Protein AF-A0A5F8GBI3-F1 (afdb_monomer)

Foldseek 3Di:
DDPCVVVVPDPPPDPVVVVVVVVCVQLVVVVVVVVLVVVCVVVVDPDSVVVSVVLVVQLVVCLVVVDDHDDPDDLVNLVVLVCVQPVVPPQWHFVVSLQVVCVVVVLHDPPDDDDRPDIAGSVNSVVSVVVSVSVVSNSD

Secondary structure (DSSP, 8-state):
--THHHHTT----SHHHHHHHHHHHHTTHHHHHHHHHHHHHHH--SSHHHHHHHHHHHHHHHHHHS-----SS-HHHHHHHHHHH-TT--SEE-HHHHHHHHHHTT---TT----TT--EEHHHHHHHHHHHHHHHHHT-

Solvent-accessible surface area (backbone atoms only — not comparable to full-atom values): 8411 Å² total; per-residue (Å²): 135,69,71,63,74,65,50,77,75,50,80,74,85,43,79,65,53,53,52,50,49,53,49,39,59,77,49,39,44,63,62,52,52,51,52,55,48,52,50,46,70,71,67,63,55,97,50,58,69,63,52,50,53,52,51,53,52,40,44,56,49,14,72,76,67,78,47,78,62,86,68,91,69,50,73,67,53,53,50,54,53,48,47,70,68,25,79,82,70,75,65,49,33,49,32,69,58,49,51,52,52,29,49,77,69,72,65,54,59,98,84,66,83,73,65,77,86,46,77,38,37,65,68,56,50,51,52,52,52,52,52,48,56,48,52,60,60,70,74,87

Organism: Monodelphis domestica (NCBI:txid13616)

Nearest PDB structures (foldseek):
  6tj7-assembly1_A  TM=7.812E-01  e=2.161E-01  Toxoplasma gondii
  5i0i-assembly1_C  TM=7.462E-01  e=3.114E-01  Homo sapiens
  6plm-assembly2_D  TM=7.593E-01  e=5.387E-01  Homo sapiens
  8duj-assembly1_L  TM=6.812E-01  e=8.251E-01  Homo sapiens
  8iah-assembly1_8  TM=2.748E-01  e=1.343E+00  Sus scrofa

Structure (mmCIF, N/CA/C/O backbone):
data_AF-A0A5F8GBI3-F1
#
_entry.id   AF-A0A5F8GBI3-F1
#
loop_
_atom_site.group_PDB
_atom_site.id
_atom_site.type_symbol
_atom_site.label_atom_id
_atom_site.label_alt_id
_atom_site.label_comp_id
_atom_site.label_asym_id
_atom_site.label_entity_id
_atom_site.label_seq_id
_atom_site.pdbx_PDB_ins_code
_atom_site.Cartn_x
_atom_site.Cartn_y
_atom_site.Cartn_z
_atom_site.occupancy
_atom_site.B_iso_or_equiv
_atom_site.auth_seq_id
_atom_site.auth_comp_id
_atom_site.auth_asym_id
_atom_site.auth_atom_id
_atom_site.pdbx_PDB_model_num
ATOM 1 N N . MET A 1 1 ? 11.712 -3.859 4.686 1.00 41.66 1 MET A N 1
ATOM 2 C CA . MET A 1 1 ? 12.704 -4.957 4.632 1.00 41.66 1 MET A CA 1
ATOM 3 C C . MET A 1 1 ? 13.856 -4.447 3.774 1.00 41.66 1 MET A C 1
ATOM 5 O O . MET A 1 1 ? 13.624 -4.140 2.617 1.00 41.66 1 MET A O 1
ATOM 9 N N . SER A 1 2 ? 15.008 -4.177 4.395 1.00 42.91 2 SER A N 1
ATOM 10 C CA . SER A 1 2 ? 16.088 -3.325 3.864 1.00 42.91 2 SER A CA 1
ATOM 11 C C . SER A 1 2 ? 16.772 -3.929 2.626 1.00 42.91 2 SER A C 1
ATOM 13 O O . SER A 1 2 ? 17.088 -5.122 2.617 1.00 42.91 2 SER A O 1
ATOM 15 N N . PHE A 1 3 ? 17.035 -3.093 1.611 1.00 50.94 3 PHE A N 1
ATOM 16 C CA . PHE A 1 3 ? 17.812 -3.383 0.387 1.00 50.94 3 PHE A CA 1
ATOM 17 C C . PHE A 1 3 ? 19.200 -3.986 0.697 1.00 50.94 3 PHE A C 1
ATOM 19 O O . PHE A 1 3 ? 19.788 -4.699 -0.116 1.00 50.94 3 PHE A O 1
ATOM 26 N N . GLU A 1 4 ? 19.673 -3.788 1.931 1.00 52.28 4 GLU A N 1
ATOM 27 C CA . GLU A 1 4 ? 20.897 -4.362 2.491 1.00 52.28 4 GLU A CA 1
ATOM 28 C C . GLU A 1 4 ? 21.005 -5.890 2.370 1.00 52.28 4 GLU A C 1
ATOM 30 O O . GLU A 1 4 ? 22.112 -6.417 2.281 1.00 52.28 4 GLU A O 1
ATOM 35 N N . LEU A 1 5 ? 19.892 -6.635 2.343 1.00 48.81 5 LEU A N 1
ATOM 36 C CA . LEU A 1 5 ? 19.955 -8.098 2.206 1.00 48.81 5 LEU A CA 1
ATOM 37 C C . LEU A 1 5 ? 20.350 -8.556 0.791 1.00 48.81 5 LEU A C 1
ATOM 39 O O . LEU A 1 5 ? 20.928 -9.634 0.653 1.00 48.81 5 LEU A O 1
ATOM 43 N N . LEU A 1 6 ? 20.080 -7.750 -0.243 1.00 49.31 6 LEU A N 1
ATOM 44 C CA . LEU A 1 6 ? 20.494 -8.039 -1.622 1.00 49.31 6 LEU A CA 1
ATOM 45 C C . LEU A 1 6 ? 21.923 -7.561 -1.900 1.00 49.31 6 LEU A C 1
ATOM 47 O O . LEU A 1 6 ? 22.666 -8.243 -2.605 1.00 49.31 6 LEU A O 1
ATOM 51 N N . THR A 1 7 ? 22.342 -6.442 -1.305 1.00 51.44 7 THR A N 1
ATOM 52 C CA . THR A 1 7 ? 23.697 -5.900 -1.497 1.00 51.44 7 THR A CA 1
ATOM 53 C C . THR A 1 7 ? 24.760 -6.674 -0.721 1.00 51.44 7 THR A C 1
ATOM 55 O O . THR A 1 7 ? 25.888 -6.785 -1.187 1.00 51.44 7 THR A O 1
ATOM 58 N N . ARG A 1 8 ? 24.416 -7.328 0.400 1.00 48.81 8 ARG A N 1
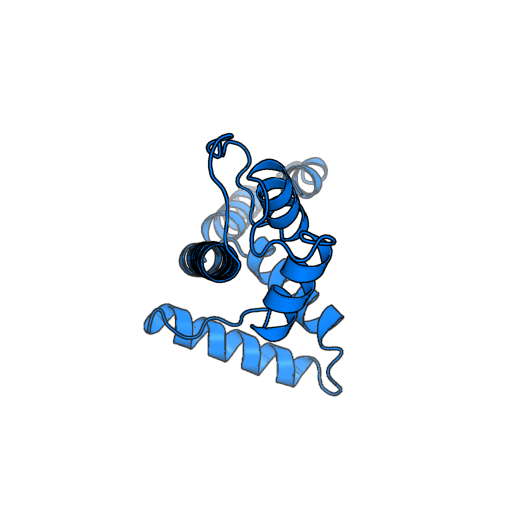ATOM 59 C CA . ARG A 1 8 ? 25.378 -8.116 1.199 1.00 48.81 8 ARG A CA 1
ATOM 60 C C . ARG A 1 8 ? 25.953 -9.351 0.479 1.00 48.81 8 ARG A C 1
ATOM 62 O O . ARG A 1 8 ? 26.875 -9.971 1.001 1.00 48.81 8 ARG A O 1
ATOM 69 N N . LYS A 1 9 ? 25.431 -9.724 -0.698 1.00 49.38 9 LYS A N 1
ATOM 70 C CA . LYS A 1 9 ? 25.957 -10.820 -1.539 1.00 49.38 9 LYS A CA 1
ATOM 71 C C . LYS A 1 9 ? 26.501 -10.388 -2.903 1.00 49.38 9 LYS A C 1
ATOM 73 O O . LYS A 1 9 ? 26.985 -11.247 -3.635 1.00 49.38 9 LYS A O 1
ATOM 78 N N . LEU A 1 10 ? 26.447 -9.103 -3.239 1.00 52.84 10 LEU A N 1
ATOM 79 C CA . LEU A 1 10 ? 27.052 -8.565 -4.453 1.00 52.84 10 LEU A CA 1
ATOM 80 C C . LEU A 1 10 ? 28.211 -7.673 -4.020 1.00 52.84 10 LEU A C 1
ATOM 82 O O . LEU A 1 10 ? 28.036 -6.479 -3.798 1.00 52.84 10 LEU A O 1
ATOM 86 N N . GLU A 1 11 ? 29.402 -8.257 -3.875 1.00 57.59 11 GLU A N 1
ATOM 87 C CA . GLU A 1 11 ? 30.616 -7.467 -4.079 1.00 57.59 11 GLU A CA 1
ATOM 88 C C . GLU A 1 11 ? 30.511 -6.933 -5.510 1.00 57.59 11 GLU A C 1
ATOM 90 O O . GLU A 1 11 ? 30.615 -7.701 -6.465 1.00 57.59 11 GLU A O 1
ATOM 95 N N . LEU A 1 12 ? 30.138 -5.660 -5.658 1.00 57.03 12 LEU A N 1
ATOM 96 C CA . LEU A 1 12 ? 29.984 -5.036 -6.966 1.00 57.03 12 LEU A CA 1
ATOM 97 C C . LEU A 1 12 ? 31.364 -4.960 -7.590 1.00 57.03 12 LEU A C 1
ATOM 99 O O . LEU A 1 12 ? 32.200 -4.153 -7.196 1.00 57.03 12 LEU A O 1
ATOM 103 N N . ASN A 1 13 ? 31.612 -5.855 -8.535 1.00 65.81 13 ASN A N 1
ATOM 104 C CA . ASN A 1 13 ? 32.944 -6.083 -9.077 1.00 65.81 13 ASN A CA 1
ATOM 105 C C . ASN A 1 13 ? 33.128 -5.369 -10.423 1.00 65.81 13 ASN A C 1
ATOM 107 O O . ASN A 1 13 ? 34.195 -5.451 -11.033 1.00 65.81 13 ASN A O 1
ATOM 111 N N . SER A 1 14 ? 32.092 -4.672 -10.910 1.00 80.88 14 SER A N 1
ATOM 112 C CA . SER A 1 14 ? 32.093 -4.008 -12.211 1.00 80.88 14 SER A CA 1
ATOM 113 C C . SER A 1 14 ? 31.310 -2.685 -12.214 1.00 80.88 14 SER A C 1
ATOM 115 O O . SER A 1 14 ? 30.175 -2.643 -11.733 1.00 80.88 14 SER A O 1
ATOM 117 N N . PRO A 1 15 ? 31.821 -1.629 -12.885 1.00 83.69 15 PRO A N 1
ATOM 118 C CA . PRO A 1 15 ? 31.102 -0.365 -13.099 1.00 83.69 15 PRO A CA 1
ATOM 119 C C . PRO A 1 15 ? 29.733 -0.512 -13.784 1.00 83.69 15 PRO A C 1
ATOM 121 O O . PRO A 1 15 ? 28.909 0.403 -13.748 1.00 83.69 15 PRO A O 1
ATOM 124 N N . LEU A 1 16 ? 29.485 -1.634 -14.470 1.00 85.31 16 LEU A N 1
ATOM 125 C CA . LEU A 1 16 ? 28.179 -1.935 -15.059 1.00 85.31 16 LEU A CA 1
ATOM 126 C C . LEU A 1 16 ? 27.140 -2.282 -13.984 1.00 85.31 16 LEU A C 1
ATOM 128 O O . LEU A 1 16 ? 25.994 -1.847 -14.083 1.00 85.31 16 LEU A O 1
ATOM 132 N N . GLU A 1 17 ? 27.538 -3.045 -12.968 1.00 83.50 17 GLU A N 1
ATOM 133 C CA . GLU A 1 17 ? 26.650 -3.480 -11.889 1.00 83.50 17 GLU A CA 1
ATOM 134 C C . GLU A 1 17 ? 26.244 -2.292 -11.014 1.00 83.50 17 GLU A C 1
ATOM 136 O O . GLU A 1 17 ? 25.065 -2.136 -10.708 1.00 83.50 17 GLU A O 1
ATOM 141 N N . GLU A 1 18 ? 27.180 -1.383 -10.720 1.00 85.06 18 GLU A N 1
ATOM 142 C CA . GLU A 1 18 ? 26.891 -0.128 -10.012 1.00 85.06 18 GLU A CA 1
ATOM 143 C C . GLU A 1 18 ? 25.868 0.736 -10.759 1.00 85.06 18 GLU A C 1
ATOM 145 O O . GLU A 1 18 ? 24.928 1.263 -10.161 1.00 85.06 18 GLU A O 1
ATOM 150 N N . LYS A 1 19 ? 26.004 0.857 -12.087 1.00 89.25 19 LYS A N 1
ATOM 151 C CA . LYS A 1 19 ? 25.043 1.601 -12.918 1.00 89.25 19 LYS A CA 1
ATOM 152 C C . LYS A 1 19 ? 23.668 0.941 -12.928 1.00 89.25 19 LYS A C 1
ATOM 154 O O . LYS A 1 19 ? 22.661 1.645 -12.864 1.00 89.25 19 LYS A O 1
ATOM 159 N N . ALA A 1 20 ? 23.617 -0.387 -13.018 1.00 89.12 20 ALA A N 1
ATOM 160 C CA . ALA A 1 20 ? 22.365 -1.133 -12.991 1.00 89.12 20 ALA A CA 1
ATOM 161 C C . ALA A 1 20 ? 21.653 -0.978 -11.640 1.00 89.12 20 ALA A C 1
ATOM 163 O O . ALA A 1 20 ? 20.461 -0.676 -11.614 1.00 89.12 20 ALA A O 1
ATOM 164 N N . LEU A 1 21 ? 22.380 -1.103 -10.527 1.00 87.31 21 LEU A N 1
ATOM 165 C CA . LEU A 1 21 ? 21.827 -0.878 -9.192 1.00 87.31 21 LEU A CA 1
ATOM 166 C C . LEU A 1 21 ? 21.346 0.557 -9.005 1.00 87.31 21 LEU A C 1
ATOM 168 O O . LEU A 1 21 ? 20.208 0.756 -8.596 1.00 87.31 21 LEU A O 1
ATOM 172 N N . SER A 1 22 ? 22.149 1.542 -9.412 1.00 89.19 22 SER A N 1
ATOM 173 C CA . SER A 1 22 ? 21.755 2.956 -9.366 1.00 89.19 22 SER A CA 1
ATOM 174 C C . SER A 1 22 ? 20.446 3.207 -10.122 1.00 89.19 22 SER A C 1
ATOM 176 O O . SER A 1 22 ? 19.611 3.995 -9.686 1.00 89.19 22 SER A O 1
ATOM 178 N N . TYR A 1 23 ? 20.238 2.530 -11.257 1.00 91.12 23 TYR A N 1
ATOM 179 C CA . TYR A 1 23 ? 18.986 2.609 -12.011 1.00 91.12 23 TYR A CA 1
ATOM 180 C C . TYR A 1 23 ? 17.818 1.952 -11.259 1.00 91.12 23 TYR A C 1
ATOM 182 O O . TYR A 1 23 ? 16.746 2.549 -11.159 1.00 91.12 23 TYR A O 1
ATOM 190 N N . LEU A 1 24 ? 18.019 0.747 -10.713 1.00 90.25 24 LEU A N 1
ATOM 191 C CA . LEU A 1 24 ? 17.000 0.025 -9.943 1.00 90.25 24 LEU A CA 1
ATOM 192 C C . LEU A 1 24 ? 16.552 0.813 -8.705 1.00 90.25 24 LEU A C 1
ATOM 194 O O . LEU A 1 24 ? 15.351 0.889 -8.447 1.00 90.25 24 LEU A O 1
ATOM 198 N N . GLU A 1 25 ? 17.498 1.410 -7.979 1.00 86.94 25 GLU A N 1
ATOM 199 C CA . GLU A 1 25 ? 17.246 2.248 -6.803 1.00 86.94 25 GLU A CA 1
ATOM 200 C C . GLU A 1 25 ? 16.532 3.543 -7.187 1.00 86.94 25 GLU A C 1
ATOM 202 O O . GLU A 1 25 ? 15.454 3.830 -6.668 1.00 86.94 25 GLU A O 1
ATOM 207 N N . LYS A 1 26 ? 17.078 4.292 -8.158 1.00 87.81 26 LYS A N 1
ATOM 208 C CA . LYS A 1 26 ? 16.505 5.566 -8.617 1.00 87.81 26 LYS A CA 1
ATOM 209 C C . LYS A 1 26 ? 15.054 5.429 -9.072 1.00 87.81 26 LYS A C 1
ATOM 211 O O . LYS A 1 26 ? 14.265 6.344 -8.870 1.00 87.81 26 LYS A O 1
ATOM 216 N N . HIS A 1 27 ? 14.718 4.317 -9.719 1.00 87.25 27 HIS A N 1
ATOM 217 C CA . HIS A 1 27 ? 13.378 4.056 -10.243 1.00 87.25 27 HIS A CA 1
ATOM 218 C C . HIS A 1 27 ? 12.537 3.149 -9.333 1.00 87.25 27 HIS A C 1
ATOM 220 O O . HIS A 1 27 ? 11.482 2.681 -9.760 1.00 87.25 27 HIS A O 1
ATOM 226 N N . ARG A 1 28 ? 13.010 2.867 -8.108 1.00 86.25 28 ARG A N 1
ATOM 227 C CA . ARG A 1 28 ? 12.333 2.036 -7.098 1.00 86.25 28 ARG A CA 1
ATOM 228 C C . ARG A 1 28 ? 11.784 0.721 -7.659 1.00 86.25 28 ARG A C 1
ATOM 230 O O . ARG A 1 28 ? 10.708 0.255 -7.293 1.00 86.25 28 ARG A O 1
ATOM 237 N N . ILE A 1 29 ? 12.521 0.092 -8.573 1.00 89.06 29 ILE A N 1
ATOM 238 C CA . ILE A 1 29 ? 12.007 -1.038 -9.362 1.00 89.06 29 ILE A CA 1
ATOM 239 C C . ILE A 1 29 ? 11.698 -2.241 -8.467 1.00 89.06 29 ILE A C 1
ATOM 241 O O . ILE A 1 29 ? 10.712 -2.937 -8.701 1.00 89.06 29 ILE A O 1
ATOM 245 N N . LEU A 1 30 ? 12.486 -2.470 -7.412 1.00 86.25 30 LEU A N 1
ATOM 246 C CA . LEU A 1 30 ? 12.203 -3.550 -6.465 1.00 86.25 30 LEU A CA 1
ATOM 247 C C . LEU A 1 30 ? 10.902 -3.332 -5.697 1.00 86.25 30 LEU A C 1
ATOM 249 O O . LEU A 1 30 ? 10.132 -4.279 -5.560 1.00 86.25 30 LEU A O 1
ATOM 253 N N . ASP A 1 31 ? 10.624 -2.108 -5.252 1.00 82.94 31 ASP A N 1
ATOM 254 C CA . ASP A 1 31 ? 9.379 -1.800 -4.547 1.00 82.94 31 ASP A CA 1
ATOM 255 C C . ASP A 1 31 ? 8.168 -2.067 -5.467 1.00 82.94 31 ASP A C 1
ATOM 257 O O . ASP A 1 31 ? 7.160 -2.630 -5.038 1.00 82.94 31 ASP A O 1
ATOM 261 N N . LEU A 1 32 ? 8.296 -1.768 -6.769 1.00 85.69 32 LEU A N 1
ATOM 262 C CA . LEU A 1 32 ? 7.263 -2.058 -7.765 1.00 85.69 32 LEU A CA 1
ATOM 263 C C . LEU A 1 32 ? 7.078 -3.570 -7.923 1.00 85.69 32 LEU A C 1
ATOM 265 O O . LEU A 1 32 ? 5.945 -4.051 -7.936 1.00 85.69 32 LEU A O 1
ATOM 269 N N . VAL A 1 33 ? 8.179 -4.323 -8.021 1.00 88.88 33 VAL A N 1
ATOM 270 C CA . VAL A 1 33 ? 8.158 -5.790 -8.122 1.00 88.88 33 VAL A CA 1
ATOM 271 C C . VAL A 1 33 ? 7.510 -6.419 -6.886 1.00 88.88 33 VAL A C 1
ATOM 273 O O . VAL A 1 33 ? 6.689 -7.328 -7.028 1.00 88.88 33 VAL A O 1
ATOM 276 N N . VAL A 1 34 ? 7.814 -5.926 -5.685 1.00 85.50 34 VAL A N 1
ATOM 277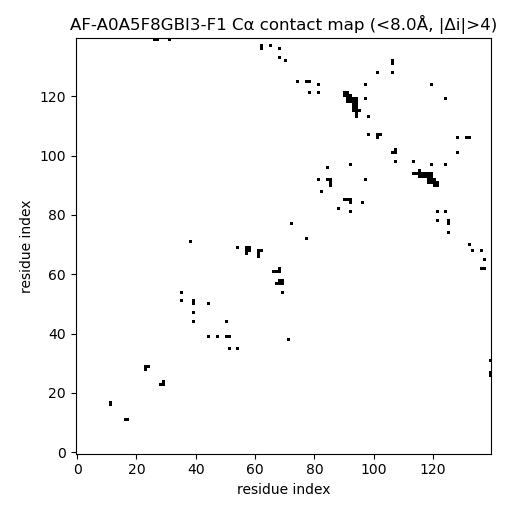 C CA . VAL A 1 34 ? 7.168 -6.371 -4.442 1.00 85.50 34 VAL A CA 1
ATOM 278 C C . VAL A 1 34 ? 5.663 -6.106 -4.504 1.00 85.50 34 VAL A C 1
ATOM 280 O O . VAL A 1 34 ? 4.882 -7.031 -4.292 1.00 85.50 34 VAL A O 1
ATOM 283 N N . ASN A 1 35 ? 5.238 -4.899 -4.887 1.00 83.25 35 ASN A N 1
ATOM 284 C CA . ASN A 1 35 ? 3.818 -4.539 -4.958 1.00 83.25 35 ASN A CA 1
ATOM 285 C C . 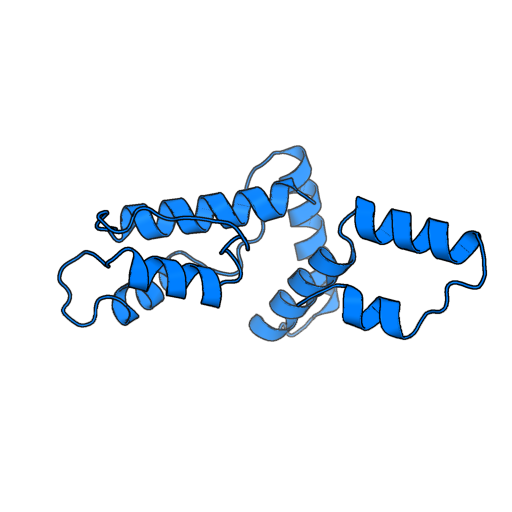ASN A 1 35 ? 3.024 -5.397 -5.953 1.00 83.25 35 ASN A C 1
ATOM 287 O O . ASN A 1 35 ? 1.948 -5.904 -5.617 1.00 83.25 35 ASN A O 1
ATOM 291 N N . ILE A 1 36 ? 3.540 -5.605 -7.170 1.00 87.94 36 ILE A N 1
ATOM 292 C CA . ILE A 1 36 ? 2.848 -6.440 -8.166 1.00 87.94 36 ILE A CA 1
ATOM 293 C C . ILE A 1 36 ? 2.829 -7.916 -7.748 1.00 87.94 36 ILE A C 1
ATOM 295 O O . ILE A 1 36 ? 1.835 -8.601 -7.986 1.00 87.94 36 ILE A O 1
ATOM 299 N N . THR A 1 37 ? 3.875 -8.401 -7.071 1.00 88.81 37 THR A N 1
ATOM 300 C CA . THR A 1 37 ? 3.930 -9.785 -6.573 1.00 88.81 37 THR A CA 1
ATOM 301 C C . THR A 1 37 ? 2.933 -9.996 -5.436 1.00 88.81 37 THR A C 1
ATOM 303 O O . THR A 1 37 ? 2.178 -10.968 -5.461 1.00 88.81 37 THR A O 1
ATOM 306 N N . THR A 1 38 ? 2.849 -9.056 -4.490 1.00 87.25 38 THR A N 1
ATOM 307 C CA . THR A 1 38 ? 1.829 -9.048 -3.429 1.00 87.25 38 THR A CA 1
ATOM 308 C C . THR A 1 38 ? 0.421 -9.029 -4.022 1.00 87.25 3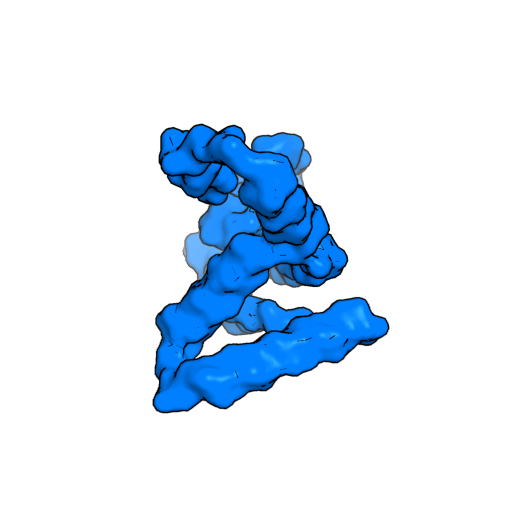8 THR A C 1
ATOM 310 O O . THR A 1 38 ? -0.433 -9.808 -3.603 1.00 87.25 38 THR A O 1
ATOM 313 N N . SER A 1 39 ? 0.194 -8.210 -5.054 1.00 86.88 39 SER A N 1
ATOM 314 C CA . SER A 1 39 ? -1.104 -8.120 -5.737 1.00 86.88 39 SER A CA 1
ATOM 315 C C . SER A 1 39 ? -1.515 -9.453 -6.369 1.00 86.88 39 SER A C 1
ATOM 317 O O . SER A 1 39 ? -2.669 -9.862 -6.247 1.00 86.88 39 SER A O 1
ATOM 319 N N . VAL A 1 40 ? -0.580 -10.165 -7.007 1.00 91.06 40 VAL A N 1
ATOM 320 C CA . VAL A 1 40 ? -0.830 -11.501 -7.578 1.00 91.06 40 VAL A CA 1
ATOM 321 C C . VAL A 1 40 ? -1.090 -12.537 -6.484 1.00 91.06 40 VAL A C 1
ATOM 323 O O . VAL A 1 40 ? -2.023 -13.329 -6.610 1.00 91.06 40 VAL A O 1
ATOM 326 N N . LEU A 1 41 ? -0.298 -12.533 -5.406 1.00 90.00 41 LEU A N 1
ATOM 327 C CA . LEU A 1 41 ? -0.446 -13.480 -4.297 1.00 90.00 41 LEU A CA 1
ATOM 328 C C . LEU A 1 41 ? -1.803 -13.334 -3.593 1.00 90.00 41 LEU A C 1
ATOM 330 O O . LEU A 1 41 ? -2.406 -14.338 -3.204 1.00 90.00 41 LEU A O 1
ATOM 334 N N . PHE A 1 42 ? -2.268 -12.093 -3.444 1.00 85.62 42 PHE A N 1
ATOM 335 C CA . PHE A 1 42 ? -3.553 -11.769 -2.837 1.00 85.62 42 PHE A CA 1
ATOM 336 C C . PHE A 1 42 ? -4.729 -12.131 -3.749 1.00 85.62 42 PHE A C 1
ATOM 338 O O . PHE A 1 42 ? -5.615 -12.876 -3.342 1.00 85.62 42 PHE A O 1
ATOM 345 N N . SER A 1 43 ? -4.722 -11.640 -4.993 1.00 87.00 43 SER A N 1
ATOM 346 C CA . SER A 1 43 ? -5.855 -11.801 -5.916 1.00 87.00 43 SER A CA 1
ATOM 347 C C . SER A 1 43 ? -5.984 -13.205 -6.509 1.00 87.00 43 SER A C 1
ATOM 349 O O . SER A 1 43 ? -7.072 -13.569 -6.945 1.00 87.00 43 SER A O 1
ATOM 351 N N . ARG A 1 44 ? -4.894 -13.989 -6.530 1.00 92.19 44 ARG A N 1
ATOM 352 C CA . ARG A 1 44 ? -4.830 -15.359 -7.079 1.00 92.19 44 ARG A CA 1
ATOM 353 C C . ARG A 1 44 ? -5.575 -15.502 -8.419 1.00 92.19 44 ARG A C 1
ATOM 355 O O . ARG A 1 44 ? -6.468 -16.338 -8.537 1.00 92.19 44 ARG A O 1
ATOM 362 N N . PRO A 1 45 ? -5.240 -14.681 -9.427 1.00 95.44 45 PRO A N 1
ATOM 363 C CA . PRO A 1 45 ? -6.008 -14.618 -10.661 1.00 95.44 45 PRO A CA 1
ATOM 364 C C . PRO A 1 45 ? -5.810 -15.889 -11.495 1.00 95.44 45 PRO A C 1
ATOM 366 O O . PRO A 1 45 ? -4.686 -16.377 -11.621 1.00 95.44 45 PRO A O 1
ATOM 369 N N . ASP A 1 46 ? -6.864 -16.352 -12.173 1.00 97.38 46 ASP A N 1
ATOM 370 C CA . ASP A 1 46 ? -6.794 -17.502 -13.095 1.00 97.38 46 ASP A CA 1
ATOM 371 C C . ASP A 1 46 ? -5.780 -17.287 -14.230 1.00 97.38 46 ASP A C 1
ATOM 373 O O . ASP A 1 46 ? -5.201 -18.228 -14.775 1.00 97.38 46 ASP A O 1
ATOM 377 N N . LYS A 1 47 ? -5.549 -16.018 -14.591 1.00 97.38 47 LYS A N 1
ATOM 378 C CA . LYS A 1 47 ? -4.626 -15.600 -15.648 1.00 97.38 47 LYS A CA 1
ATOM 379 C C . LYS A 1 47 ? -3.627 -14.544 -15.148 1.00 97.38 47 LYS A C 1
ATOM 381 O O . LYS A 1 47 ? -3.785 -13.355 -15.442 1.00 97.38 47 LYS A O 1
ATOM 386 N N . PRO A 1 48 ? -2.549 -14.947 -14.448 1.00 95.56 48 PRO A N 1
ATOM 387 C CA . PRO A 1 48 ? -1.611 -14.017 -13.807 1.00 95.56 48 PRO A CA 1
ATOM 388 C C . PRO A 1 48 ? -0.944 -1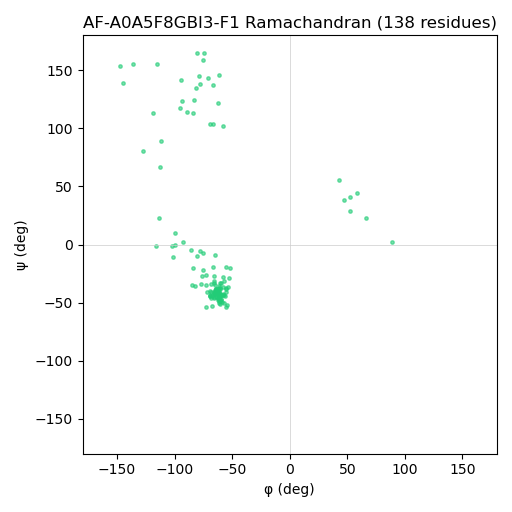3.024 -14.760 1.00 95.56 48 PRO A C 1
ATOM 390 O O . PRO A 1 48 ? -0.757 -11.860 -14.417 1.00 95.56 48 PRO A O 1
ATOM 393 N N . ARG A 1 49 ? -0.620 -13.454 -15.985 1.00 95.38 49 ARG A N 1
ATOM 394 C CA . ARG A 1 49 ? -0.001 -12.577 -16.988 1.00 95.38 49 ARG A CA 1
ATOM 395 C C . ARG A 1 49 ? -0.942 -11.458 -17.443 1.00 95.38 49 ARG A C 1
ATOM 397 O O . ARG A 1 49 ? -0.507 -10.315 -17.530 1.00 95.38 49 ARG A O 1
ATOM 404 N N . GLU A 1 50 ? -2.203 -11.777 -17.740 1.00 96.62 50 GLU A N 1
ATOM 405 C CA . GLU A 1 50 ? -3.204 -10.774 -18.144 1.00 96.62 50 GLU A CA 1
ATOM 406 C C . GLU A 1 50 ? -3.476 -9.795 -16.994 1.00 96.62 50 GLU A C 1
ATOM 408 O O . GLU A 1 50 ? -3.491 -8.583 -17.203 1.00 96.62 50 GLU A O 1
ATOM 413 N N . PHE A 1 51 ? -3.589 -10.311 -15.766 1.00 94.19 51 PHE A N 1
ATOM 414 C CA . PHE A 1 51 ? -3.732 -9.497 -14.561 1.00 94.19 51 PHE A CA 1
ATOM 415 C C . PHE A 1 51 ? -2.575 -8.500 -14.388 1.00 94.19 51 PHE A C 1
ATOM 417 O O . PHE A 1 51 ? -2.813 -7.303 -14.238 1.00 94.19 51 PHE A O 1
ATOM 424 N N . LEU A 1 52 ? -1.324 -8.968 -14.475 1.00 93.12 52 LEU A N 1
ATOM 425 C CA . LEU A 1 52 ? -0.138 -8.117 -14.344 1.00 93.12 52 LEU A CA 1
ATOM 426 C C . LEU A 1 52 ? -0.060 -7.043 -15.434 1.00 93.12 52 LEU A C 1
ATOM 428 O O . LEU A 1 52 ? 0.278 -5.899 -15.138 1.00 93.12 52 LEU A O 1
ATOM 432 N N . LEU A 1 53 ? -0.392 -7.382 -16.684 1.00 94.19 53 LEU A N 1
ATOM 433 C CA . LEU A 1 53 ? -0.421 -6.409 -17.780 1.00 94.19 53 LEU A CA 1
ATOM 434 C C . LEU A 1 53 ? -1.439 -5.296 -17.515 1.00 94.19 53 LEU A C 1
ATOM 436 O O . LEU A 1 53 ? -1.112 -4.120 -17.673 1.00 94.19 53 LEU A O 1
ATOM 440 N N . ASN A 1 54 ? -2.642 -5.654 -17.062 1.00 91.94 54 ASN A N 1
ATOM 441 C CA . ASN A 1 54 ? -3.680 -4.684 -16.717 1.00 91.94 54 ASN A CA 1
ATOM 442 C C . ASN A 1 54 ? -3.275 -3.815 -15.521 1.00 91.94 54 ASN A C 1
ATOM 444 O O . ASN A 1 54 ? -3.477 -2.601 -15.546 1.00 91.94 54 ASN A O 1
ATOM 448 N N . LEU A 1 55 ? -2.662 -4.416 -14.497 1.00 89.94 55 LEU A N 1
ATOM 449 C CA . LEU A 1 55 ? -2.160 -3.701 -13.327 1.00 89.94 55 LEU A CA 1
ATOM 450 C C . LEU A 1 55 ? -1.093 -2.670 -13.720 1.00 89.94 55 LEU A C 1
ATOM 452 O O . LEU A 1 55 ? -1.203 -1.500 -13.364 1.00 89.94 55 LEU A O 1
ATOM 456 N N . LEU A 1 56 ? -0.101 -3.070 -14.520 1.00 90.19 56 LEU A N 1
ATOM 457 C CA . LEU A 1 56 ? 0.948 -2.170 -15.009 1.00 90.19 56 LEU A CA 1
ATOM 458 C C . LEU A 1 56 ? 0.390 -1.068 -15.922 1.00 90.19 56 LEU A C 1
ATOM 460 O O . LEU A 1 56 ? 0.835 0.078 -15.838 1.00 90.19 56 LEU A O 1
ATOM 464 N N . ALA A 1 57 ? -0.595 -1.382 -16.769 1.00 90.50 57 ALA A N 1
ATOM 465 C CA . ALA A 1 57 ? -1.268 -0.389 -17.603 1.00 90.50 57 ALA A CA 1
ATOM 466 C C . ALA A 1 57 ? -1.999 0.663 -16.754 1.00 90.50 57 ALA A C 1
ATOM 468 O O . ALA A 1 57 ? -1.870 1.857 -17.026 1.00 90.50 57 ALA A O 1
ATOM 469 N N . ARG A 1 58 ? -2.695 0.237 -15.691 1.00 87.44 58 ARG A N 1
ATOM 470 C CA . ARG A 1 58 ? -3.331 1.139 -14.719 1.00 87.44 58 ARG A CA 1
ATOM 471 C C . ARG A 1 58 ? -2.314 2.026 -14.015 1.00 87.44 58 ARG A C 1
ATOM 473 O O . ARG A 1 58 ? -2.487 3.236 -14.030 1.00 87.44 58 ARG A O 1
ATOM 480 N N . ILE A 1 59 ? -1.218 1.460 -13.501 1.00 85.50 59 ILE A N 1
ATOM 481 C CA . ILE A 1 59 ? -0.137 2.238 -12.865 1.00 85.50 59 ILE A CA 1
ATOM 482 C C . ILE A 1 59 ? 0.413 3.288 -13.838 1.00 85.50 59 ILE A C 1
ATOM 484 O O . ILE A 1 59 ? 0.608 4.440 -13.463 1.00 85.50 59 ILE A O 1
ATOM 488 N N . LYS A 1 60 ? 0.627 2.923 -15.108 1.00 86.88 60 LYS A N 1
ATOM 489 C CA . LYS A 1 60 ? 1.117 3.855 -16.132 1.00 86.88 60 LYS A CA 1
ATOM 490 C C . LYS A 1 60 ? 0.153 5.021 -16.375 1.00 86.88 60 LYS A C 1
ATOM 492 O O . LYS A 1 60 ? 0.611 6.149 -16.529 1.00 86.88 60 LYS A O 1
ATOM 497 N N . ILE A 1 61 ? -1.154 4.763 -16.428 1.00 87.00 61 ILE A N 1
ATOM 498 C CA . ILE A 1 61 ? -2.177 5.808 -16.595 1.00 87.00 61 ILE A CA 1
ATOM 499 C C . ILE A 1 61 ? -2.261 6.675 -15.336 1.00 87.00 61 ILE A C 1
ATOM 501 O O . ILE A 1 61 ? -2.270 7.903 -15.437 1.00 87.00 61 ILE A O 1
ATOM 505 N N . ALA A 1 62 ? -2.263 6.049 -14.161 1.00 84.25 62 ALA A N 1
ATOM 506 C CA . ALA A 1 62 ? -2.323 6.732 -12.877 1.00 84.25 62 ALA A CA 1
ATOM 507 C C . ALA A 1 62 ? -1.128 7.673 -12.680 1.00 84.25 62 ALA A C 1
ATOM 509 O O . ALA A 1 62 ? -1.310 8.803 -12.255 1.00 84.25 62 ALA A O 1
ATOM 510 N N . LYS A 1 63 ? 0.075 7.289 -13.125 1.00 80.38 63 LYS A N 1
ATOM 511 C CA . LYS A 1 63 ? 1.250 8.178 -13.137 1.00 80.38 63 LYS A CA 1
ATOM 512 C C . LYS A 1 63 ? 1.085 9.442 -13.982 1.00 80.38 63 LYS A C 1
ATOM 514 O O . LYS A 1 63 ? 1.682 10.463 -13.670 1.00 80.38 63 LYS A O 1
ATOM 519 N N . ILE A 1 64 ? 0.335 9.371 -15.080 1.00 83.88 64 ILE A N 1
ATOM 520 C CA . ILE A 1 64 ? 0.115 10.519 -15.976 1.00 83.88 64 ILE A CA 1
ATOM 521 C C . ILE A 1 64 ? -0.993 11.422 -15.431 1.00 83.88 64 ILE A C 1
ATOM 523 O O . ILE A 1 64 ? -0.959 12.635 -15.613 1.00 83.88 64 ILE A O 1
ATOM 527 N N . THR A 1 65 ? -1.999 10.816 -14.810 1.00 84.06 65 THR A N 1
ATOM 528 C CA . THR A 1 65 ? -3.241 11.490 -14.419 1.00 84.06 65 THR A CA 1
ATOM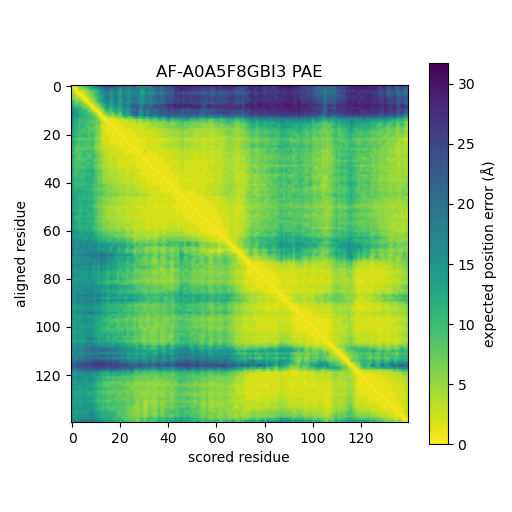 529 C C . THR A 1 65 ? -3.296 11.843 -12.931 1.00 84.06 65 THR A C 1
ATOM 531 O O . THR A 1 65 ? -4.184 12.586 -12.526 1.00 84.06 65 THR A O 1
ATOM 534 N N . SER A 1 66 ? -2.363 11.322 -12.130 1.00 76.12 66 SER A N 1
ATOM 535 C CA . SER A 1 66 ? -2.331 11.381 -10.662 1.00 76.12 66 SER A CA 1
ATOM 536 C C . SER A 1 66 ? -3.630 10.908 -9.999 1.00 76.12 66 SER A C 1
ATOM 538 O O . SER A 1 66 ? -3.981 11.350 -8.908 1.00 76.12 66 SER A O 1
ATOM 540 N N . VAL A 1 67 ? -4.370 10.003 -10.647 1.00 74.12 67 VAL A N 1
ATOM 541 C CA . VAL A 1 67 ? -5.630 9.454 -10.129 1.00 74.12 67 VAL A CA 1
ATOM 542 C C . VAL A 1 67 ? -5.701 7.943 -10.331 1.00 74.12 67 VAL A C 1
ATOM 544 O O . VAL A 1 67 ? -5.068 7.397 -11.229 1.00 74.12 67 VAL A O 1
ATOM 547 N N . ASP A 1 68 ? -6.499 7.277 -9.494 1.00 73.81 68 ASP A N 1
ATOM 548 C CA . ASP A 1 68 ? -6.857 5.854 -9.627 1.00 73.81 68 ASP A CA 1
ATOM 549 C C . ASP A 1 68 ? -5.660 4.876 -9.630 1.00 73.81 68 ASP A C 1
ATOM 551 O O . ASP A 1 68 ? -5.568 3.945 -10.434 1.00 73.81 68 ASP A O 1
ATOM 555 N N . PHE A 1 69 ? -4.709 5.082 -8.711 1.00 77.56 69 PHE A N 1
ATOM 556 C CA . PHE A 1 69 ? -3.669 4.086 -8.450 1.00 77.56 69 PHE A CA 1
ATOM 557 C C . PHE A 1 69 ? -4.285 2.769 -7.954 1.00 77.56 69 PHE A C 1
ATOM 559 O O . PHE A 1 69 ? -5.280 2.789 -7.230 1.00 77.56 69 PHE A O 1
ATOM 566 N N . PRO A 1 70 ? -3.703 1.608 -8.298 1.00 74.00 70 PRO A N 1
ATOM 567 C CA . PRO A 1 70 ? -4.218 0.332 -7.824 1.00 74.00 70 PRO A CA 1
ATOM 568 C C . PRO A 1 70 ? -3.982 0.185 -6.316 1.00 74.00 70 PRO A C 1
ATOM 570 O O . PRO A 1 70 ? -2.870 -0.085 -5.859 1.00 74.00 70 PRO A O 1
ATOM 573 N N . TYR A 1 71 ? -5.048 0.361 -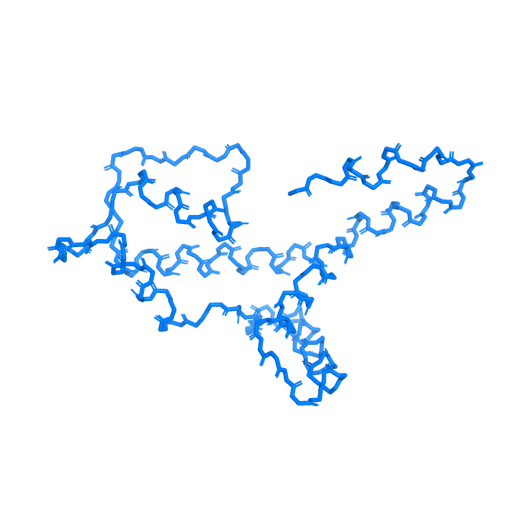5.542 1.00 75.25 71 TYR A N 1
ATOM 574 C CA . TYR A 1 71 ? -5.056 0.110 -4.107 1.00 75.25 71 TYR A CA 1
ATOM 575 C C . TYR A 1 71 ? -5.252 -1.385 -3.837 1.00 75.25 71 TYR A C 1
ATOM 577 O O . TYR A 1 71 ? -6.106 -2.025 -4.446 1.00 75.25 71 TYR A O 1
ATOM 585 N N . LEU A 1 72 ? -4.457 -1.943 -2.918 1.00 71.12 72 LEU A N 1
ATOM 586 C CA . LEU A 1 72 ? -4.666 -3.310 -2.427 1.00 71.12 72 LEU A CA 1
ATOM 587 C C . LEU A 1 72 ? -5.828 -3.373 -1.429 1.00 71.12 72 LEU A C 1
ATOM 589 O O . LEU A 1 72 ? -6.533 -4.373 -1.368 1.00 71.12 72 LEU A O 1
ATOM 593 N N . MET A 1 73 ? -5.999 -2.306 -0.645 1.00 76.94 73 MET A N 1
ATOM 594 C CA . MET A 1 73 ? -7.060 -2.192 0.346 1.00 76.94 73 MET A CA 1
ATOM 595 C C . MET A 1 73 ? -8.243 -1.442 -0.253 1.00 76.94 73 MET A C 1
ATOM 597 O O . MET A 1 73 ? -8.130 -0.266 -0.594 1.00 76.94 73 MET A O 1
ATOM 601 N N . GLU A 1 74 ? -9.380 -2.119 -0.347 1.00 81.75 74 GLU A N 1
ATOM 602 C CA . GLU A 1 74 ? -10.662 -1.494 -0.634 1.00 81.75 74 GLU A CA 1
ATOM 603 C C . GLU A 1 74 ? -11.260 -0.875 0.635 1.00 81.75 74 GLU A C 1
ATOM 605 O O . GLU A 1 74 ? -10.892 -1.199 1.769 1.00 81.75 74 GLU A O 1
ATOM 610 N N . ASP A 1 75 ? -12.260 -0.018 0.446 1.00 84.81 75 ASP A N 1
ATOM 611 C CA . ASP A 1 75 ? -12.992 0.637 1.530 1.00 84.81 75 ASP A CA 1
ATOM 612 C C . ASP A 1 75 ? -13.559 -0.355 2.560 1.00 84.81 75 ASP A C 1
ATOM 614 O O . ASP A 1 75 ? -13.563 -0.077 3.761 1.00 84.81 75 ASP A O 1
ATOM 618 N N . SER A 1 76 ? -14.006 -1.527 2.102 1.00 87.81 76 SER A N 1
ATOM 619 C CA . SER A 1 76 ? -14.483 -2.616 2.959 1.00 87.81 76 SER A CA 1
ATOM 620 C C . SER A 1 76 ? -13.364 -3.181 3.841 1.00 87.81 76 SER A C 1
ATOM 622 O O . SER A 1 76 ? -13.578 -3.388 5.034 1.00 87.81 76 SER A O 1
ATOM 624 N N . ASN A 1 77 ? -12.154 -3.354 3.296 1.00 88.19 77 ASN A N 1
ATOM 625 C CA . ASN A 1 77 ? -10.996 -3.847 4.040 1.00 88.19 77 ASN A CA 1
ATOM 626 C C . ASN A 1 77 ? -10.574 -2.853 5.125 1.00 88.19 77 ASN A C 1
ATOM 628 O O . ASN A 1 77 ? -10.305 -3.257 6.257 1.00 88.19 77 ASN A O 1
ATOM 632 N N . LEU A 1 78 ? -10.567 -1.555 4.802 1.00 90.06 78 LEU A N 1
ATOM 633 C CA . LEU A 1 78 ? -10.240 -0.502 5.765 1.00 90.06 78 LEU A CA 1
ATOM 634 C C . LEU A 1 78 ? -11.273 -0.418 6.892 1.00 90.06 78 LEU A C 1
ATOM 636 O O . LEU A 1 78 ? -10.895 -0.245 8.050 1.00 90.06 78 LEU A O 1
ATOM 640 N N . ASN A 1 79 ? -12.560 -0.587 6.574 1.00 91.31 79 ASN A N 1
ATOM 641 C CA . ASN A 1 79 ? -13.618 -0.646 7.582 1.00 91.31 79 ASN A CA 1
ATOM 642 C C . ASN A 1 79 ? -13.419 -1.833 8.533 1.00 91.31 79 ASN A C 1
ATOM 644 O O . ASN A 1 79 ? -13.404 -1.637 9.745 1.00 91.31 79 ASN A O 1
ATOM 648 N N . SER A 1 80 ? -13.202 -3.039 7.999 1.00 92.56 80 SER A N 1
ATOM 649 C CA . SER A 1 80 ? -12.982 -4.232 8.826 1.00 92.56 80 SER A CA 1
ATOM 650 C C . SER A 1 80 ? -11.736 -4.105 9.699 1.00 92.56 80 SER A C 1
ATOM 652 O O . SER A 1 80 ? -11.748 -4.484 10.866 1.00 92.56 80 SER A O 1
ATOM 654 N N . MET A 1 81 ? -10.657 -3.538 9.163 1.00 91.38 81 MET A N 1
ATOM 655 C CA . MET A 1 81 ? -9.439 -3.314 9.933 1.00 91.38 81 MET A CA 1
ATOM 656 C C . MET A 1 81 ? -9.660 -2.311 11.072 1.00 91.38 81 MET A C 1
ATOM 658 O O . MET A 1 81 ? -9.174 -2.530 12.179 1.00 91.38 81 MET A O 1
ATOM 662 N N . PHE A 1 82 ? -10.423 -1.240 10.831 1.00 93.19 82 PHE A N 1
ATOM 663 C CA . PHE A 1 82 ? -10.794 -0.292 11.879 1.00 93.19 82 PHE A CA 1
ATOM 664 C C . PHE A 1 82 ? -11.619 -0.961 12.984 1.00 93.19 82 PHE A C 1
ATOM 666 O O . PHE A 1 82 ? -11.334 -0.762 14.159 1.00 93.19 82 PHE A O 1
ATOM 673 N N . GLU A 1 83 ? -12.592 -1.796 12.620 1.00 93.38 83 GLU A N 1
ATOM 674 C CA . GLU A 1 83 ? -13.432 -2.535 13.573 1.00 93.38 83 GLU A CA 1
ATOM 675 C C . GLU A 1 83 ? -12.618 -3.493 14.455 1.00 93.38 83 GLU A C 1
ATOM 677 O O . GLU A 1 83 ? -12.888 -3.614 15.646 1.00 93.38 83 GLU A O 1
ATOM 682 N N . VAL A 1 84 ? -11.567 -4.116 13.912 1.00 92.38 84 VAL A N 1
ATOM 683 C CA . VAL A 1 84 ? -10.636 -4.947 14.698 1.00 92.38 84 VAL A CA 1
ATOM 684 C C . VAL A 1 84 ? -9.842 -4.113 15.713 1.00 92.38 84 VAL A C 1
ATOM 686 O O . VAL A 1 84 ? -9.521 -4.601 16.796 1.00 92.38 84 VAL A O 1
ATOM 689 N N . MET A 1 85 ? -9.524 -2.859 15.385 1.00 90.25 85 MET A N 1
ATOM 690 C CA . MET A 1 85 ? -8.798 -1.948 16.277 1.00 90.25 85 MET A CA 1
ATOM 691 C C . MET A 1 85 ? -9.700 -1.220 17.282 1.00 90.25 85 MET A C 1
ATOM 693 O O . MET A 1 85 ? -9.204 -0.762 18.311 1.00 90.25 85 MET A O 1
ATOM 697 N N . ASP A 1 86 ? -11.002 -1.137 17.012 1.00 93.06 86 ASP A N 1
ATOM 698 C CA . ASP A 1 86 ? -12.036 -0.580 17.888 1.00 93.06 86 ASP A CA 1
ATOM 699 C C . ASP A 1 86 ? -12.999 -1.683 18.384 1.00 93.06 86 ASP A C 1
ATOM 701 O O . ASP A 1 86 ? -14.183 -1.698 18.034 1.00 93.06 86 ASP A O 1
ATOM 705 N N . PRO A 1 87 ? -12.523 -2.633 19.216 1.00 89.56 87 PRO A N 1
ATOM 706 C CA . PRO A 1 87 ? -13.346 -3.752 19.674 1.00 89.56 87 PRO A CA 1
ATOM 707 C C . PRO A 1 87 ? -14.498 -3.314 20.588 1.00 89.56 87 PRO A C 1
ATOM 709 O O . PRO A 1 87 ? -15.453 -4.063 20.782 1.00 89.56 87 PRO A O 1
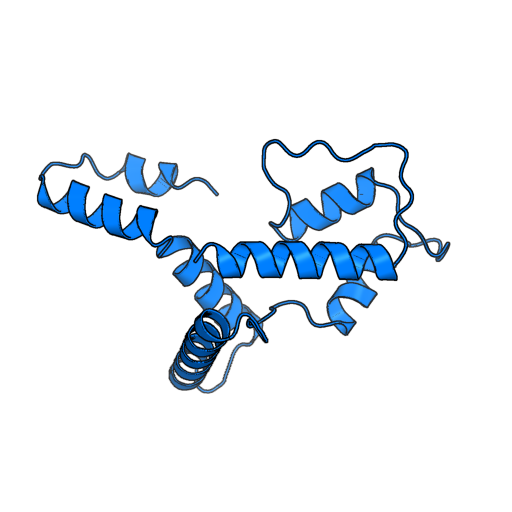ATOM 712 N N . THR A 1 88 ? -14.414 -2.117 21.174 1.00 91.75 88 THR A N 1
ATOM 713 C CA . THR A 1 88 ? -15.465 -1.539 22.020 1.00 91.75 88 THR A CA 1
ATOM 714 C C . THR A 1 88 ? -16.524 -0.788 21.213 1.00 91.75 88 THR A C 1
ATOM 716 O O . THR A 1 88 ? -17.521 -0.360 21.795 1.00 91.75 88 THR A O 1
ATOM 719 N N . ASN A 1 89 ? -16.337 -0.653 19.893 1.00 90.44 89 ASN A N 1
ATOM 720 C CA . ASN A 1 89 ? -17.198 0.093 18.978 1.00 90.44 89 ASN A CA 1
ATOM 721 C C . ASN A 1 89 ? -17.462 1.532 19.460 1.00 90.44 89 ASN A C 1
ATOM 723 O O . ASN A 1 89 ? -18.587 2.035 19.401 1.00 90.44 89 ASN A O 1
ATOM 727 N N . GLN A 1 90 ? -16.423 2.183 19.985 1.00 91.75 90 GLN A N 1
ATOM 728 C CA . GLN A 1 90 ? -16.499 3.549 20.508 1.00 91.75 90 GLN A CA 1
ATOM 729 C C . GLN A 1 90 ? -16.432 4.616 19.399 1.00 91.75 90 GLN A C 1
ATOM 731 O O . GLN A 1 90 ? -16.680 5.793 19.657 1.00 91.75 90 GLN A O 1
ATOM 736 N N . GLY A 1 91 ? -16.113 4.217 18.163 1.00 92.75 91 GLY A N 1
ATOM 737 C CA . GLY A 1 91 ? -16.057 5.068 16.972 1.00 92.75 91 GLY A CA 1
ATOM 738 C C . GLY A 1 91 ? -14.699 5.730 16.728 1.00 92.75 91 GLY A C 1
ATOM 739 O O . GLY A 1 91 ? -14.550 6.489 15.766 1.00 92.75 91 GLY A O 1
ATOM 740 N N . PHE A 1 92 ? -13.702 5.453 17.569 1.00 93.75 92 PHE A N 1
ATOM 741 C CA . PHE A 1 92 ? -12.352 5.998 17.451 1.00 93.75 92 PHE A CA 1
ATOM 742 C C . PHE A 1 92 ? -11.293 5.009 17.946 1.00 93.75 92 PHE A C 1
ATOM 744 O O . PHE A 1 92 ? -11.540 4.184 18.826 1.00 93.75 92 PHE A O 1
ATOM 751 N N . ILE A 1 93 ? -10.083 5.150 17.411 1.00 93.19 93 ILE A N 1
ATOM 752 C CA . ILE A 1 93 ? -8.881 4.457 17.871 1.00 93.19 93 ILE A CA 1
ATOM 753 C C . ILE A 1 93 ? -7.872 5.468 18.415 1.00 93.19 93 ILE A C 1
ATOM 755 O O . ILE A 1 93 ? -7.877 6.649 18.058 1.00 93.19 93 ILE A O 1
ATOM 759 N N . THR A 1 94 ? -6.999 5.002 19.295 1.00 91.12 94 THR A N 1
ATOM 760 C CA . THR A 1 94 ? -5.870 5.782 19.810 1.00 91.12 94 THR A CA 1
ATOM 761 C C . THR A 1 94 ? -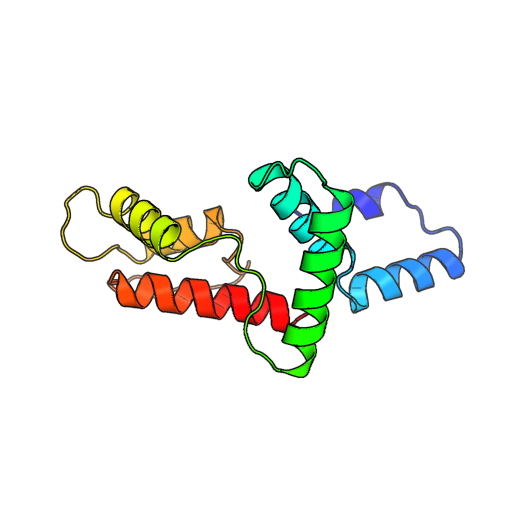4.762 5.883 18.767 1.00 91.12 94 THR A C 1
ATOM 763 O O . THR A 1 94 ? -4.639 5.034 17.878 1.00 91.12 94 THR A O 1
ATOM 766 N N . ASN A 1 95 ? -3.889 6.881 18.907 1.00 88.38 95 ASN A N 1
ATOM 767 C CA . ASN A 1 95 ? -2.736 7.009 18.023 1.00 88.38 95 ASN A CA 1
ATOM 768 C C . ASN A 1 95 ? -1.799 5.783 18.081 1.00 88.38 95 ASN A C 1
ATOM 770 O O . ASN A 1 95 ? -1.257 5.367 17.063 1.00 88.38 95 ASN A O 1
ATOM 774 N N . VAL A 1 96 ? -1.683 5.133 19.245 1.00 88.50 96 VAL A N 1
ATOM 775 C CA . VAL A 1 96 ? -0.917 3.884 19.401 1.00 88.50 96 VAL A CA 1
ATOM 776 C C . VAL A 1 96 ? -1.470 2.778 18.497 1.00 88.50 96 VAL A C 1
ATOM 778 O O . VAL A 1 96 ? -0.712 2.144 17.766 1.00 88.50 96 VAL A O 1
ATOM 781 N N . GLN A 1 97 ? -2.791 2.582 18.496 1.00 90.00 97 GLN A N 1
ATOM 782 C CA . GLN A 1 97 ? -3.447 1.605 17.621 1.00 90.00 97 GLN A CA 1
ATOM 783 C C . GLN A 1 97 ? -3.285 1.984 16.150 1.00 90.00 97 GLN A C 1
ATOM 785 O O . GLN A 1 97 ? -2.966 1.130 15.329 1.00 90.00 97 GLN A O 1
ATOM 790 N N . PHE A 1 98 ? -3.435 3.267 15.820 1.00 91.19 98 PHE A N 1
ATOM 791 C CA . PHE A 1 98 ? -3.229 3.749 14.458 1.00 91.19 98 PHE A CA 1
ATOM 792 C C . PHE A 1 98 ? -1.801 3.526 13.953 1.00 91.19 98 PHE A C 1
ATOM 794 O O . PHE A 1 98 ? -1.607 3.106 12.814 1.00 91.19 98 PHE A O 1
ATOM 801 N N . ARG A 1 99 ? -0.794 3.759 14.797 1.00 89.31 99 ARG A N 1
ATOM 802 C CA . ARG A 1 99 ? 0.609 3.502 14.467 1.00 89.31 99 ARG A CA 1
ATOM 803 C C . ARG A 1 99 ? 0.844 2.029 14.144 1.00 89.31 99 ARG A C 1
ATOM 805 O O . ARG A 1 99 ? 1.500 1.731 13.149 1.00 89.31 99 ARG A O 1
ATOM 812 N N . GLU A 1 100 ? 0.285 1.125 14.945 1.00 88.62 100 GLU A N 1
ATOM 813 C CA . GLU A 1 100 ? 0.380 -0.319 14.704 1.00 88.62 100 GLU A CA 1
ATOM 814 C C . GLU A 1 100 ? -0.327 -0.726 13.403 1.00 88.62 100 GLU A C 1
ATOM 816 O O . GLU A 1 100 ? 0.179 -1.536 12.623 1.00 88.62 100 GLU A O 1
ATOM 821 N N . ALA A 1 101 ? -1.463 -0.086 13.120 1.00 89.56 101 ALA A N 1
ATOM 822 C CA . ALA A 1 101 ? -2.192 -0.204 11.865 1.00 89.56 101 ALA A CA 1
ATOM 823 C C . ALA A 1 101 ? -1.294 0.128 10.664 1.00 89.56 101 ALA A C 1
ATOM 825 O O . ALA A 1 101 ? -1.143 -0.669 9.739 1.00 89.56 101 ALA A O 1
ATOM 826 N N . LEU A 1 102 ? -0.662 1.304 10.697 1.00 89.56 102 LEU A N 1
ATOM 827 C CA . LEU A 1 102 ? 0.231 1.768 9.639 1.00 89.56 102 LEU A CA 1
ATOM 828 C C . LEU A 1 102 ? 1.465 0.876 9.508 1.00 89.56 102 LEU A C 1
ATOM 830 O O . LEU A 1 102 ? 1.903 0.611 8.392 1.00 89.56 102 LEU A O 1
ATOM 834 N N . HIS A 1 103 ? 2.009 0.392 10.624 1.00 87.31 103 HIS A N 1
ATOM 835 C CA . HIS A 1 103 ? 3.131 -0.539 10.622 1.00 87.31 103 HIS A CA 1
ATOM 836 C C . HIS A 1 103 ? 2.761 -1.857 9.925 1.00 87.31 103 HIS A C 1
ATOM 838 O O . HIS A 1 103 ? 3.468 -2.290 9.016 1.00 87.31 103 HIS A O 1
ATOM 844 N N . THR A 1 104 ? 1.607 -2.434 10.269 1.00 84.56 104 THR A N 1
ATOM 845 C CA . THR A 1 104 ? 1.082 -3.665 9.652 1.00 84.56 104 THR A CA 1
ATOM 846 C C . THR A 1 104 ? 0.837 -3.497 8.152 1.00 84.56 104 THR A C 1
ATOM 848 O O . THR A 1 104 ? 1.108 -4.405 7.369 1.00 84.56 104 THR A O 1
ATOM 851 N N . LEU A 1 105 ? 0.366 -2.319 7.735 1.00 84.88 105 LEU A N 1
ATOM 852 C CA . LEU A 1 105 ? 0.145 -1.985 6.326 1.00 84.88 105 LEU A CA 1
ATOM 853 C C . LEU A 1 105 ? 1.432 -1.620 5.567 1.00 84.88 105 LEU A C 1
ATOM 855 O O . LEU A 1 105 ? 1.376 -1.397 4.359 1.00 84.88 105 LEU A O 1
ATOM 859 N N . GLY A 1 106 ? 2.580 -1.517 6.245 1.00 82.62 106 GLY A N 1
ATOM 860 C CA . GLY A 1 106 ? 3.824 -1.031 5.641 1.00 82.62 106 GLY A CA 1
ATOM 861 C C . GLY A 1 106 ? 3.773 0.447 5.230 1.00 82.62 106 GLY A C 1
ATOM 862 O O . GLY A 1 106 ? 4.530 0.870 4.362 1.00 82.62 106 GLY A O 1
ATOM 863 N N . LEU A 1 107 ? 2.874 1.227 5.837 1.00 86.88 107 LEU A N 1
ATOM 864 C CA . LEU A 1 107 ? 2.644 2.654 5.575 1.00 86.88 107 LEU A CA 1
ATOM 865 C C . LEU A 1 107 ? 3.260 3.574 6.641 1.00 86.88 107 LEU A C 1
ATOM 867 O O . LEU A 1 107 ? 3.127 4.799 6.550 1.00 86.88 107 LEU A O 1
ATOM 871 N N . LEU A 1 108 ? 3.887 3.001 7.672 1.00 86.38 108 LEU A N 1
ATOM 872 C CA . LEU A 1 108 ? 4.599 3.757 8.697 1.00 86.38 108 LEU A CA 1
ATOM 873 C C . LEU A 1 108 ? 6.014 4.098 8.213 1.00 86.38 108 LEU A C 1
ATOM 875 O O . LEU A 1 108 ? 6.791 3.204 7.872 1.00 86.38 108 LEU A O 1
ATOM 879 N N . SER A 1 109 ? 6.364 5.386 8.213 1.00 79.62 109 SER A N 1
ATOM 880 C CA . SER A 1 109 ? 7.728 5.806 7.871 1.00 79.62 109 SER A CA 1
ATOM 881 C C . SER A 1 109 ? 8.677 5.588 9.066 1.00 79.62 109 SER A C 1
ATOM 883 O O . SER A 1 109 ? 8.260 5.795 10.206 1.00 79.62 109 SER A O 1
ATOM 885 N N . PRO A 1 110 ? 9.960 5.221 8.855 1.00 70.69 110 PRO A N 1
ATOM 886 C CA . PRO A 1 110 ? 10.875 4.843 9.944 1.00 70.69 110 PRO A CA 1
ATOM 887 C C . PRO A 1 110 ? 11.073 5.897 11.045 1.00 70.69 110 PRO A C 1
ATOM 889 O O . PRO A 1 110 ? 11.278 5.536 12.198 1.00 70.69 110 PRO A O 1
ATOM 892 N N . ASN A 1 111 ? 10.983 7.183 10.695 1.00 72.25 111 ASN A N 1
ATOM 893 C CA . ASN A 1 111 ? 11.227 8.315 11.599 1.00 72.25 111 ASN A CA 1
ATOM 894 C C . ASN A 1 111 ? 9.958 9.136 11.867 1.00 72.25 111 ASN A C 1
ATOM 896 O O . ASN A 1 111 ? 10.031 10.326 12.159 1.00 72.25 111 ASN A O 1
ATOM 900 N N . GLU A 1 112 ? 8.785 8.536 11.683 1.00 77.12 112 GLU A N 1
ATOM 901 C CA . GLU A 1 112 ? 7.529 9.251 11.853 1.00 77.12 112 GLU A CA 1
ATOM 902 C C . GLU A 1 112 ? 7.083 9.278 13.314 1.00 77.12 112 GLU A C 1
ATOM 904 O O . GLU A 1 112 ? 6.717 8.255 13.900 1.00 77.12 112 GLU A O 1
ATOM 909 N N . GLU A 1 113 ? 7.093 10.478 13.890 1.00 73.69 113 GLU A N 1
ATOM 910 C CA . GLU A 1 113 ? 6.463 10.757 15.173 1.00 73.69 113 GLU A CA 1
ATOM 911 C C . GLU A 1 113 ? 5.012 11.176 14.943 1.00 73.69 113 GLU A C 1
ATOM 913 O O . GLU A 1 113 ? 4.718 12.210 14.342 1.00 73.69 113 GLU A O 1
ATOM 918 N N . LEU A 1 114 ? 4.092 10.341 15.416 1.00 73.88 114 LEU A N 1
ATOM 919 C CA . LEU A 1 114 ? 2.669 10.641 15.436 1.00 73.88 114 LEU A CA 1
ATOM 920 C C . LEU A 1 114 ? 2.300 11.231 16.805 1.00 73.88 114 LEU A C 1
ATOM 922 O O . LEU A 1 114 ? 2.808 10.785 17.835 1.00 73.88 114 LEU A O 1
ATOM 926 N N . SER A 1 115 ? 1.411 12.226 16.821 1.00 69.75 115 SER A N 1
ATOM 927 C CA . SER A 1 115 ? 0.948 12.861 18.062 1.00 69.75 115 SER A CA 1
ATOM 928 C C . SER A 1 115 ? 0.215 11.862 18.961 1.00 69.75 115 SER A C 1
ATOM 930 O O . SER A 1 115 ? -0.797 11.290 18.561 1.00 69.75 115 SER A O 1
ATOM 932 N N . VAL A 1 116 ? 0.692 11.672 20.192 1.00 63.72 116 VAL A N 1
ATOM 933 C CA . VAL A 1 116 ? 0.163 10.668 21.136 1.00 63.72 116 VAL A CA 1
ATOM 934 C C . VAL A 1 116 ? -1.281 10.971 21.568 1.00 63.72 116 VAL A C 1
ATOM 936 O O . VAL A 1 116 ? -2.039 10.057 21.883 1.00 63.72 116 VAL A O 1
ATOM 939 N N . GLU A 1 117 ? -1.676 12.243 21.549 1.00 61.03 117 GLU A N 1
ATOM 940 C CA . GLU A 1 117 ? -2.920 12.743 22.156 1.00 61.03 117 GLU A CA 1
ATOM 941 C C . GLU A 1 117 ? -4.108 12.784 21.185 1.00 61.03 117 GLU A C 1
ATOM 943 O O . GLU A 1 117 ? -5.203 13.217 21.543 1.00 61.03 117 GLU A O 1
ATOM 948 N N . GLU A 1 118 ? -3.919 12.330 19.947 1.00 76.44 118 GLU A N 1
ATOM 949 C CA . GLU A 1 118 ? -4.946 12.426 18.921 1.00 76.44 118 GLU A CA 1
ATOM 950 C C . GLU A 1 118 ? -5.813 11.161 18.838 1.00 76.44 118 GLU A C 1
ATOM 952 O O . GLU A 1 118 ? -5.321 10.052 18.611 1.00 76.44 118 GLU A O 1
ATOM 957 N N . ILE A 1 119 ? -7.128 11.342 18.987 1.00 86.44 119 ILE A N 1
ATOM 958 C CA . ILE A 1 119 ? -8.134 10.324 18.667 1.00 86.44 119 ILE A CA 1
ATOM 959 C C . ILE A 1 119 ? -8.364 10.273 17.155 1.00 86.44 119 ILE A C 1
ATOM 961 O O . ILE A 1 119 ? -8.447 11.304 16.483 1.00 86.44 119 ILE A O 1
ATOM 965 N N . ILE A 1 120 ? -8.476 9.065 16.605 1.00 91.50 120 ILE A N 1
ATOM 966 C CA . ILE A 1 120 ? -8.615 8.852 15.163 1.00 91.50 120 ILE A CA 1
ATOM 967 C C . ILE A 1 120 ? -9.943 8.171 14.873 1.00 91.50 120 ILE A C 1
ATOM 969 O O . ILE A 1 120 ? -10.165 7.021 15.243 1.00 91.50 120 ILE A O 1
ATOM 973 N N . THR A 1 121 ? -10.831 8.899 14.199 1.00 93.62 121 THR A N 1
ATOM 974 C CA . THR A 1 121 ? -12.108 8.372 13.713 1.00 93.62 121 THR A CA 1
ATOM 975 C C . THR A 1 121 ? -11.902 7.468 12.503 1.00 93.62 121 THR A C 1
ATOM 977 O O . THR A 1 121 ? -10.856 7.498 11.847 1.00 93.62 121 THR A O 1
ATOM 980 N N . ARG A 1 122 ? -12.932 6.693 12.162 1.00 92.69 122 ARG A N 1
ATOM 981 C CA . ARG A 1 122 ? -12.934 5.816 10.984 1.00 92.69 122 ARG A CA 1
ATOM 982 C C . ARG A 1 122 ? -12.654 6.582 9.692 1.00 92.69 122 ARG A C 1
ATOM 984 O O . ARG A 1 122 ? -11.840 6.155 8.877 1.00 92.69 122 ARG A O 1
ATOM 991 N N . GLU A 1 123 ? -13.283 7.738 9.516 1.00 91.38 123 GLU A N 1
ATOM 992 C CA . GLU A 1 123 ? -13.104 8.590 8.340 1.00 91.38 123 GLU A CA 1
ATOM 993 C C . GLU A 1 123 ? -11.662 9.080 8.238 1.00 91.38 123 GLU A C 1
ATOM 995 O O . GLU A 1 123 ? -11.050 8.983 7.173 1.00 91.38 123 GLU A O 1
ATOM 1000 N N . LYS A 1 124 ? -11.093 9.549 9.354 1.00 91.25 124 LYS A N 1
ATOM 1001 C CA . LYS A 1 124 ? -9.712 10.026 9.387 1.00 91.25 124 LYS A CA 1
ATOM 1002 C C . LYS A 1 124 ? -8.718 8.895 9.130 1.00 91.25 124 LYS A C 1
ATOM 1004 O O . LYS A 1 124 ? -7.770 9.084 8.372 1.00 91.25 124 LYS A O 1
ATOM 1009 N N . PHE A 1 125 ? -8.959 7.715 9.704 1.00 91.81 125 PHE A N 1
ATOM 1010 C CA . PHE A 1 125 ? -8.171 6.513 9.440 1.00 91.81 125 PHE A CA 1
ATOM 1011 C C . PHE A 1 125 ? -8.109 6.209 7.937 1.00 91.81 125 PHE A C 1
ATOM 1013 O O . PHE A 1 125 ? -7.020 6.100 7.372 1.00 91.81 125 PHE A O 1
ATOM 1020 N N . LYS A 1 126 ? -9.268 6.148 7.269 1.00 90.19 126 LYS A N 1
ATOM 1021 C CA . LYS A 1 126 ? -9.349 5.878 5.825 1.00 90.19 126 LYS A CA 1
ATOM 1022 C C . LYS A 1 126 ? -8.638 6.942 4.995 1.00 90.19 126 LYS A C 1
ATOM 1024 O O . LYS A 1 126 ? -7.893 6.607 4.078 1.00 90.19 126 LYS A O 1
ATOM 1029 N N . GLN A 1 127 ? -8.855 8.217 5.318 1.00 89.19 127 GLN A N 1
ATOM 1030 C CA . GLN A 1 127 ? -8.221 9.332 4.615 1.00 89.19 127 GLN A CA 1
ATOM 1031 C C . GLN A 1 127 ? -6.696 9.265 4.707 1.00 89.19 127 GLN A C 1
ATOM 1033 O O . GLN A 1 127 ? -6.018 9.390 3.689 1.00 89.19 127 GLN A O 1
ATOM 1038 N N . GLU A 1 128 ? -6.154 9.026 5.900 1.00 89.81 128 GLU A N 1
ATOM 1039 C CA . GLU A 1 128 ? -4.708 8.963 6.102 1.00 89.81 128 GLU A CA 1
ATOM 1040 C C . GLU A 1 128 ? -4.075 7.731 5.448 1.00 89.81 128 GLU A C 1
ATOM 1042 O O . GLU A 1 128 ? -3.021 7.856 4.823 1.00 89.81 128 GLU A O 1
ATOM 1047 N N . VAL A 1 129 ? -4.721 6.562 5.521 1.00 89.25 129 VAL A N 1
ATOM 1048 C CA . VAL A 1 129 ? -4.252 5.359 4.815 1.00 89.25 129 VAL A CA 1
ATOM 1049 C C . VAL A 1 129 ? -4.213 5.605 3.305 1.00 89.25 129 VAL A C 1
ATOM 1051 O O . VAL A 1 129 ? -3.158 5.437 2.694 1.00 89.25 129 VAL A O 1
ATOM 1054 N N . ASN A 1 130 ? -5.304 6.105 2.718 1.00 86.00 130 ASN A N 1
ATOM 1055 C CA . ASN A 1 130 ? -5.378 6.376 1.280 1.00 86.00 130 ASN A CA 1
ATOM 1056 C C . ASN A 1 130 ? -4.347 7.416 0.833 1.00 86.00 130 ASN A C 1
ATOM 1058 O O . ASN A 1 130 ? -3.667 7.222 -0.173 1.00 86.00 130 ASN A O 1
ATOM 1062 N N . LYS A 1 131 ? -4.174 8.492 1.605 1.00 86.56 131 LYS A N 1
ATOM 1063 C CA . LYS A 1 131 ? -3.173 9.533 1.344 1.00 86.56 131 LYS A CA 1
ATOM 1064 C C . LYS A 1 131 ? -1.748 8.974 1.342 1.00 86.56 131 LYS A C 1
ATOM 1066 O O . LYS A 1 131 ? -0.955 9.318 0.470 1.00 86.56 131 LYS A O 1
ATOM 1071 N N . ARG A 1 132 ? -1.410 8.101 2.295 1.00 86.75 132 ARG A N 1
ATOM 1072 C CA . ARG A 1 132 ? -0.080 7.470 2.375 1.00 86.75 132 ARG A CA 1
ATOM 1073 C C . ARG A 1 132 ? 0.153 6.490 1.238 1.00 86.75 132 ARG A C 1
ATOM 1075 O O . ARG A 1 132 ? 1.219 6.514 0.632 1.00 86.75 132 ARG A O 1
ATOM 1082 N N . THR A 1 133 ? -0.842 5.664 0.922 1.00 83.12 133 THR A N 1
ATOM 1083 C CA . THR A 1 133 ? -0.755 4.748 -0.218 1.00 83.12 133 THR A CA 1
ATOM 1084 C C . THR A 1 133 ? -0.603 5.517 -1.527 1.00 83.12 133 THR A C 1
ATOM 1086 O O . THR A 1 133 ? 0.222 5.138 -2.351 1.00 83.12 133 THR A O 1
ATOM 1089 N N . HIS A 1 134 ? -1.320 6.631 -1.697 1.00 82.31 134 HIS A N 1
ATOM 1090 C CA . HIS A 1 134 ? -1.165 7.513 -2.852 1.00 82.31 134 HIS A CA 1
ATOM 1091 C C . HIS A 1 134 ? 0.262 8.055 -2.971 1.00 82.31 134 HIS A C 1
ATOM 1093 O O . HIS A 1 134 ? 0.881 7.912 -4.019 1.00 82.31 134 HIS A O 1
ATOM 1099 N N . LYS A 1 135 ? 0.820 8.583 -1.876 1.00 81.50 135 LYS A N 1
ATOM 1100 C CA . LYS A 1 135 ? 2.192 9.104 -1.850 1.00 81.50 135 LYS A CA 1
ATOM 1101 C C . LYS A 1 135 ? 3.232 8.048 -2.239 1.00 81.50 135 LYS A C 1
ATOM 1103 O O . LYS A 1 135 ? 4.127 8.332 -3.023 1.00 81.50 135 LYS A O 1
ATOM 1108 N N . ILE A 1 136 ? 3.086 6.813 -1.743 1.00 78.69 136 ILE A N 1
ATOM 1109 C CA . ILE A 1 136 ? 3.955 5.694 -2.147 1.00 78.69 136 ILE A CA 1
ATOM 1110 C C . ILE A 1 136 ? 3.932 5.512 -3.665 1.00 78.69 136 ILE A C 1
ATOM 1112 O O . ILE A 1 136 ? 4.979 5.259 -4.253 1.00 78.69 136 ILE A O 1
ATOM 1116 N N . TRP A 1 137 ? 2.754 5.638 -4.281 1.00 75.75 137 TRP A N 1
ATOM 1117 C CA . TRP A 1 137 ? 2.582 5.498 -5.720 1.00 75.75 137 TRP A CA 1
ATOM 1118 C C . TRP A 1 137 ? 3.125 6.674 -6.541 1.00 75.75 137 TRP A C 1
ATOM 1120 O O . TRP A 1 137 ? 3.648 6.439 -7.628 1.00 75.75 137 TRP A O 1
ATOM 1130 N N . GLU A 1 138 ? 3.038 7.903 -6.027 1.00 73.50 138 GLU A N 1
ATOM 1131 C CA . GLU A 1 138 ? 3.646 9.092 -6.646 1.00 73.50 138 GLU A CA 1
ATOM 1132 C C . GLU A 1 138 ? 5.178 9.037 -6.650 1.00 73.50 138 GLU A C 1
ATOM 1134 O O . GLU A 1 138 ? 5.814 9.551 -7.568 1.00 73.50 138 GLU A O 1
ATOM 1139 N N . ASP A 1 139 ? 5.772 8.391 -5.646 1.00 72.06 139 ASP A N 1
ATOM 1140 C CA . ASP A 1 139 ? 7.223 8.257 -5.518 1.00 72.06 139 ASP A CA 1
ATOM 1141 C C . ASP A 1 139 ? 7.834 7.218 -6.492 1.00 72.06 139 ASP A C 1
ATOM 1143 O O . ASP A 1 139 ? 9.061 7.080 -6.541 1.00 72.06 139 ASP A O 1
ATOM 1147 N N . PHE A 1 140 ? 7.019 6.454 -7.235 1.00 63.00 140 PHE A N 1
ATOM 1148 C CA . PHE A 1 140 ? 7.480 5.553 -8.304 1.00 63.00 140 PHE A CA 1
ATOM 1149 C C . PHE A 1 140 ? 7.634 6.280 -9.631 1.00 63.00 140 PHE A C 1
ATOM 1151 O O . PHE A 1 140 ? 8.494 5.842 -10.434 1.00 63.00 140 PHE A O 1
#

Sequence (140 aa):
MSFELLTRKLELNSPLEEKALSYLEKHRILDLVVNITTSVLFSRPDKPREFLLNLLARIKIAKITSVDFPYLMEDSNLNSMFEVMDPTNQGFITNVQFREALHTLGLLSPNEELSVEEIITREKFKQEVNKRTHKIWEDF

Mean predicted aligned error: 8.47 Å

pLDDT: mean 82.76, std 12.3, range [41.66, 97.38]

InterPro domains:
  IPR002048 EF-hand domain [PS50222] (73-108)
  IPR011992 EF-hand domain pair [SSF47473] (73-113)
  IPR039879 EF-hand calcium-binding domain-containing protein 10 [PTHR21847] (14-138)
  IPR049760 EF-hand calcium-binding domain-containing protein 10, dimerization/docking domain [cd22976] (17-63)
  IPR056587 EFCAB10, C-terminal EF-hand [PF24548] (76-133)

Radius of gyration: 18.16 Å; Cα contacts (8 Å, |Δi|>4): 81; chains: 1; bounding box: 50×30×40 Å